Protein AF-A0A252ANJ2-F1 (afdb_monomer_lite)

Structure (mmCIF, N/CA/C/O backbone):
data_AF-A0A252ANJ2-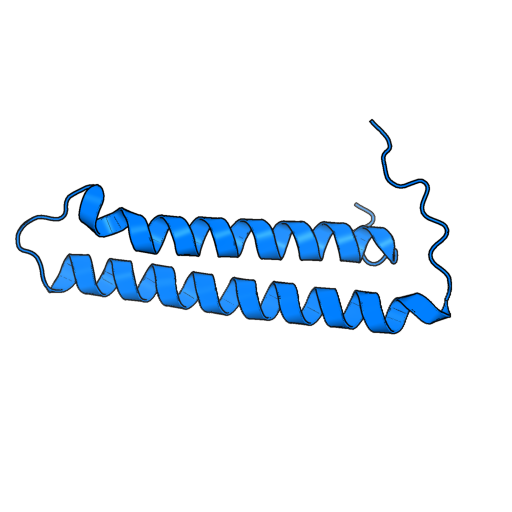F1
#
_entry.id   AF-A0A252ANJ2-F1
#
loop_
_atom_site.group_PDB
_atom_site.id
_atom_site.type_symbol
_atom_site.label_atom_id
_atom_site.label_alt_id
_atom_site.label_comp_id
_atom_site.label_asym_id
_atom_site.label_entity_id
_atom_site.label_seq_id
_atom_site.pdbx_PDB_ins_code
_atom_site.Cartn_x
_atom_site.Cartn_y
_atom_site.Cartn_z
_atom_site.occupancy
_atom_site.B_iso_or_equiv
_atom_site.auth_seq_id
_atom_site.auth_comp_id
_atom_site.auth_asym_id
_atom_site.auth_atom_id
_atom_site.pdbx_PDB_model_num
ATOM 1 N N . MET A 1 1 ? 8.368 20.668 -11.931 1.00 36.72 1 MET A N 1
ATOM 2 C CA . MET A 1 1 ? 9.346 20.136 -10.958 1.00 36.72 1 MET A CA 1
ATOM 3 C C . MET A 1 1 ? 9.762 18.757 -11.454 1.00 36.72 1 MET A C 1
ATOM 5 O O . MET A 1 1 ? 9.002 17.815 -11.307 1.00 36.72 1 MET A O 1
ATOM 9 N N . SER A 1 2 ? 10.878 18.684 -12.185 1.00 44.72 2 SER A N 1
ATOM 10 C CA . SER A 1 2 ? 11.371 17.459 -12.829 1.00 44.72 2 SER A CA 1
ATOM 11 C C . SER A 1 2 ? 12.479 16.871 -11.958 1.00 44.72 2 SER A C 1
ATOM 13 O O . SER A 1 2 ? 13.544 17.470 -11.864 1.00 44.72 2 SER A O 1
ATOM 15 N N . ILE A 1 3 ? 12.205 15.762 -11.263 1.00 47.94 3 ILE A N 1
ATOM 16 C CA . ILE A 1 3 ? 13.194 15.054 -10.418 1.00 47.94 3 ILE A CA 1
ATOM 17 C C . ILE A 1 3 ? 13.589 13.698 -11.040 1.00 47.94 3 ILE A C 1
ATOM 19 O O . ILE A 1 3 ? 14.333 12.929 -10.450 1.00 47.94 3 ILE A O 1
ATOM 23 N N . LEU A 1 4 ? 13.169 13.392 -12.271 1.00 49.00 4 LEU A N 1
ATOM 24 C CA . LEU A 1 4 ? 13.558 12.150 -12.950 1.00 49.00 4 LEU A CA 1
ATOM 25 C C . LEU A 1 4 ? 14.305 12.431 -14.255 1.00 49.00 4 LEU A C 1
ATOM 27 O O . LEU A 1 4 ? 13.933 11.966 -15.325 1.00 49.00 4 LEU A O 1
ATOM 31 N N . THR A 1 5 ? 15.421 13.152 -14.169 1.00 52.97 5 THR A N 1
ATOM 32 C CA . THR A 1 5 ? 16.531 12.915 -15.101 1.00 52.97 5 THR A CA 1
ATOM 33 C C . THR A 1 5 ? 17.222 11.623 -14.660 1.00 52.97 5 THR A C 1
ATOM 35 O O . THR A 1 5 ? 18.213 11.667 -13.938 1.00 52.97 5 THR A O 1
ATOM 38 N N . SER A 1 6 ? 16.657 10.462 -14.991 1.00 58.75 6 SER A N 1
ATOM 39 C CA . SER A 1 6 ? 17.222 9.168 -14.596 1.00 58.75 6 SER A CA 1
ATOM 40 C C . SER A 1 6 ? 17.503 8.340 -15.838 1.00 58.75 6 SER A C 1
ATOM 42 O O . SER A 1 6 ? 16.598 7.821 -16.487 1.00 58.75 6 SER A O 1
ATOM 44 N N . SER A 1 7 ? 18.784 8.249 -16.175 1.00 66.94 7 SER A N 1
ATOM 45 C CA . SER A 1 7 ? 19.370 7.345 -17.158 1.00 66.94 7 SER A CA 1
ATOM 46 C C . SER A 1 7 ? 19.269 5.895 -16.665 1.00 66.94 7 SER A C 1
ATOM 48 O O . SER A 1 7 ? 20.265 5.243 -16.353 1.00 66.94 7 SER A O 1
ATOM 50 N N . ILE A 1 8 ? 18.041 5.382 -16.569 1.00 81.62 8 ILE A N 1
ATOM 51 C CA . ILE A 1 8 ? 17.790 3.954 -16.384 1.00 81.62 8 ILE A CA 1
ATOM 52 C C . ILE A 1 8 ? 18.421 3.181 -17.540 1.00 81.62 8 ILE A C 1
ATOM 54 O O . ILE A 1 8 ? 18.170 3.451 -18.714 1.00 81.62 8 ILE A O 1
ATOM 58 N N . THR A 1 9 ? 19.267 2.212 -17.205 1.00 85.44 9 THR A N 1
ATOM 59 C CA . THR A 1 9 ? 19.856 1.324 -18.209 1.00 85.44 9 THR A CA 1
ATOM 60 C C . THR A 1 9 ? 18.896 0.171 -18.511 1.00 85.44 9 THR A C 1
ATOM 62 O O . THR A 1 9 ? 18.139 -0.238 -17.624 1.00 85.44 9 THR A O 1
ATOM 65 N N . PRO A 1 10 ? 18.944 -0.430 -19.715 1.00 85.75 10 PRO A N 1
ATOM 66 C CA . PRO A 1 10 ? 18.124 -1.600 -20.033 1.00 85.75 10 PRO A CA 1
ATOM 67 C C . PRO A 1 10 ? 18.266 -2.747 -19.017 1.00 85.75 10 PRO A C 1
ATOM 69 O O . PRO A 1 10 ? 17.295 -3.441 -18.728 1.00 85.75 10 PRO A O 1
ATOM 72 N N . GLY A 1 11 ? 19.449 -2.905 -18.408 1.00 91.44 11 GLY A N 1
ATOM 73 C CA . GLY A 1 11 ? 19.705 -3.914 -17.375 1.00 91.44 11 GLY A CA 1
ATOM 74 C C . GLY A 1 11 ? 18.968 -3.683 -16.049 1.00 91.44 11 GLY A C 1
ATOM 75 O O . GLY A 1 11 ? 18.816 -4.620 -15.273 1.00 91.44 11 GLY A O 1
ATOM 76 N N . MET A 1 12 ? 18.475 -2.468 -15.786 1.00 93.25 12 MET A N 1
ATOM 77 C CA . MET A 1 12 ? 17.72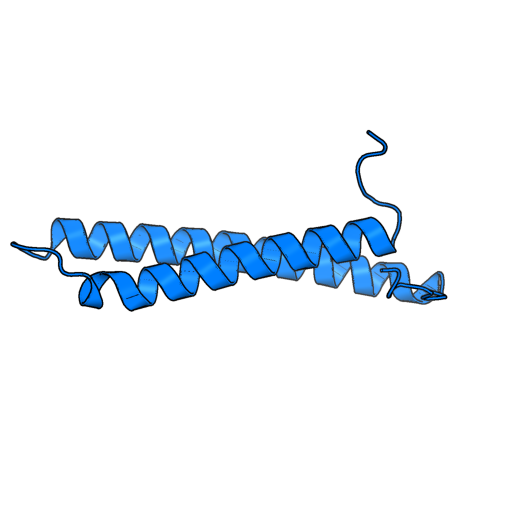4 -2.135 -14.566 1.00 93.25 12 MET A CA 1
ATOM 78 C C . MET A 1 12 ? 16.223 -2.429 -14.692 1.00 93.25 12 MET A C 1
ATOM 80 O O . MET A 1 12 ? 15.551 -2.598 -13.674 1.00 93.25 12 MET A O 1
ATOM 84 N N . VAL A 1 13 ? 15.694 -2.522 -15.919 1.00 92.75 13 VAL A N 1
ATOM 85 C CA . VAL A 1 13 ? 14.255 -2.701 -16.187 1.00 92.75 13 VAL A CA 1
ATOM 86 C C . VAL A 1 13 ? 13.670 -3.941 -15.492 1.00 92.75 13 VAL A C 1
ATOM 88 O O . VAL A 1 13 ? 12.617 -3.801 -14.868 1.00 92.75 13 VAL A O 1
ATOM 91 N N . PRO A 1 14 ? 14.318 -5.129 -15.495 1.00 95.38 14 PRO A N 1
ATOM 92 C CA . PRO A 1 14 ? 13.789 -6.291 -14.777 1.00 95.38 14 PRO A CA 1
ATOM 93 C C . PRO A 1 14 ? 13.639 -6.052 -13.268 1.00 95.38 14 PRO A C 1
ATOM 95 O O . PRO A 1 14 ? 12.633 -6.439 -12.678 1.00 95.38 14 PRO A O 1
ATOM 98 N N . GLY A 1 15 ? 14.607 -5.368 -12.648 1.00 96.75 15 GLY A N 1
ATOM 99 C CA . GLY A 1 15 ? 14.554 -5.027 -11.225 1.00 96.75 15 GLY A CA 1
ATOM 100 C C . GLY A 1 15 ? 13.435 -4.037 -10.903 1.00 96.75 15 GLY A C 1
ATOM 101 O O . GLY A 1 15 ? 12.722 -4.217 -9.919 1.00 96.75 15 GLY A O 1
ATOM 102 N N . ILE A 1 16 ? 13.228 -3.033 -11.763 1.00 95.62 16 ILE A N 1
ATOM 103 C CA . ILE A 1 16 ? 12.143 -2.055 -11.598 1.00 95.62 16 ILE A CA 1
ATOM 104 C C . ILE A 1 16 ? 10.775 -2.729 -11.745 1.00 95.62 16 ILE A C 1
ATOM 106 O O . ILE A 1 16 ? 9.904 -2.512 -10.905 1.00 95.62 16 ILE A O 1
ATOM 110 N N . ARG A 1 17 ? 10.597 -3.609 -12.739 1.00 96.31 17 ARG A N 1
ATOM 111 C CA . ARG A 1 17 ? 9.373 -4.416 -12.882 1.00 96.31 17 ARG A CA 1
ATOM 112 C C . ARG A 1 17 ? 9.108 -5.266 -11.649 1.00 96.31 17 ARG A C 1
ATOM 114 O O . ARG A 1 17 ? 7.988 -5.273 -11.146 1.00 96.31 17 ARG A O 1
ATOM 121 N N . LYS A 1 18 ? 10.144 -5.906 -11.098 1.00 98.06 18 LYS A N 1
ATOM 122 C CA . LYS A 1 18 ? 9.971 -6.683 -9.870 1.00 98.06 18 LYS A CA 1
ATOM 123 C C . LYS A 1 18 ? 9.572 -5.809 -8.680 1.00 98.06 18 LYS A C 1
ATOM 125 O O . LYS A 1 18 ? 8.733 -6.216 -7.883 1.00 98.06 18 LYS A O 1
ATOM 130 N N . ALA A 1 19 ? 10.134 -4.607 -8.567 1.00 97.88 19 ALA A N 1
ATOM 131 C CA . ALA A 1 19 ? 9.741 -3.654 -7.534 1.00 97.88 19 ALA A CA 1
ATOM 132 C C . ALA A 1 19 ? 8.275 -3.204 -7.686 1.00 97.88 19 ALA A C 1
ATOM 134 O O . ALA A 1 19 ? 7.571 -3.132 -6.683 1.00 97.88 19 ALA A O 1
ATOM 135 N N . ILE A 1 20 ? 7.793 -2.978 -8.917 1.00 98.00 20 ILE A N 1
ATOM 136 C CA . ILE A 1 20 ? 6.375 -2.685 -9.200 1.00 98.00 20 ILE A CA 1
ATOM 137 C C . ILE A 1 20 ? 5.484 -3.816 -8.672 1.00 98.00 20 ILE A C 1
ATOM 139 O O . ILE A 1 20 ? 4.567 -3.548 -7.899 1.00 98.00 20 ILE A O 1
ATOM 143 N N . GLU A 1 21 ? 5.782 -5.071 -9.030 1.00 98.19 21 GLU A N 1
ATOM 144 C CA . GLU A 1 21 ? 5.017 -6.238 -8.565 1.00 98.19 21 GLU A CA 1
ATOM 145 C C . GLU A 1 21 ? 4.935 -6.299 -7.034 1.00 98.19 21 GLU A C 1
ATOM 147 O O . GLU A 1 21 ? 3.849 -6.465 -6.477 1.00 98.19 21 GLU A O 1
ATOM 152 N N . VAL A 1 22 ? 6.076 -6.127 -6.357 1.00 98.56 22 VAL A N 1
ATOM 153 C CA . VAL A 1 22 ? 6.164 -6.170 -4.890 1.00 98.56 22 VAL A CA 1
ATOM 154 C C . VAL A 1 22 ? 5.373 -5.028 -4.256 1.00 98.56 22 VAL A C 1
ATOM 156 O O . VAL A 1 22 ? 4.656 -5.250 -3.282 1.00 98.56 22 VAL A O 1
ATOM 159 N N . CYS A 1 23 ? 5.458 -3.812 -4.801 1.00 98.56 23 CYS A N 1
ATOM 160 C CA . CYS A 1 23 ? 4.668 -2.682 -4.320 1.00 98.56 23 CYS A CA 1
ATOM 161 C C . CYS A 1 23 ? 3.163 -2.940 -4.464 1.00 98.56 23 CYS A C 1
ATOM 163 O O . CYS A 1 23 ? 2.400 -2.664 -3.540 1.00 98.56 23 CYS A O 1
ATOM 165 N N . GLU A 1 24 ? 2.718 -3.496 -5.588 1.00 98.38 24 GLU A N 1
ATOM 166 C CA . GLU A 1 24 ? 1.302 -3.801 -5.795 1.00 98.38 24 GLU A CA 1
ATOM 167 C C . GLU A 1 24 ? 0.807 -4.940 -4.899 1.00 98.38 24 GLU A C 1
ATOM 169 O O . GLU A 1 24 ? -0.308 -4.872 -4.381 1.00 98.38 24 GLU A O 1
ATOM 174 N N . GLU A 1 25 ? 1.621 -5.976 -4.689 1.00 98.69 25 GLU A N 1
ATOM 175 C CA . GLU A 1 25 ? 1.318 -7.067 -3.760 1.00 98.69 25 GLU A CA 1
ATOM 176 C C . GLU A 1 25 ? 1.205 -6.554 -2.324 1.00 98.69 25 GLU A C 1
ATOM 178 O O . GLU A 1 25 ? 0.179 -6.759 -1.673 1.00 98.69 25 GLU A O 1
ATOM 183 N N . PHE A 1 26 ? 2.200 -5.791 -1.869 1.00 98.44 26 PHE A N 1
ATOM 184 C CA . PHE A 1 26 ? 2.181 -5.143 -0.563 1.00 98.44 26 PHE 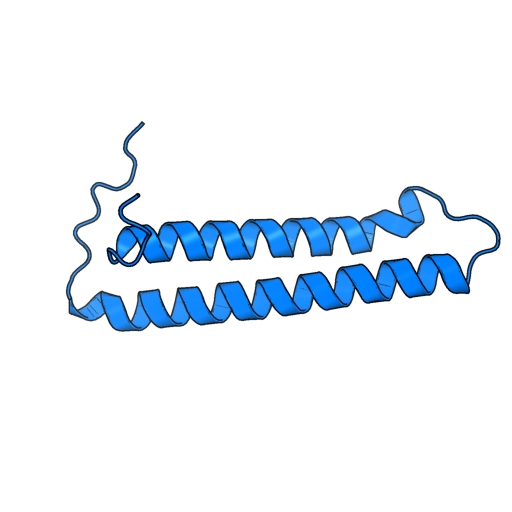A CA 1
ATOM 185 C C . PHE A 1 26 ? 0.969 -4.212 -0.410 1.00 98.44 26 PHE A C 1
ATOM 187 O O . PHE A 1 26 ? 0.329 -4.192 0.643 1.00 98.44 26 PHE A O 1
ATOM 194 N N . GLY A 1 27 ? 0.613 -3.465 -1.459 1.00 98.50 27 GLY A N 1
ATOM 195 C CA . GLY A 1 27 ? -0.555 -2.590 -1.468 1.00 98.50 27 GLY A CA 1
ATOM 196 C C . GLY A 1 27 ? -1.875 -3.351 -1.325 1.00 98.50 27 GLY A C 1
ATOM 197 O O . GLY A 1 27 ? -2.712 -2.982 -0.498 1.00 98.50 27 GLY A O 1
ATOM 198 N N . ARG A 1 28 ? -2.051 -4.443 -2.081 1.00 98.69 28 ARG A N 1
ATOM 199 C CA . ARG A 1 28 ? -3.229 -5.324 -1.977 1.00 98.69 28 ARG A CA 1
ATOM 200 C C . ARG A 1 28 ? -3.352 -5.941 -0.587 1.00 98.69 28 ARG A C 1
ATOM 202 O O . ARG A 1 28 ? -4.448 -5.941 -0.031 1.00 98.69 28 ARG A O 1
ATOM 209 N N . GLU A 1 29 ? -2.248 -6.410 -0.017 1.00 98.62 29 GLU A N 1
ATOM 210 C CA . GLU A 1 29 ? -2.269 -7.042 1.301 1.00 98.62 29 GLU A CA 1
ATOM 211 C C . GLU A 1 29 ? -2.604 -6.040 2.411 1.00 98.62 29 GLU A C 1
ATOM 213 O O . GLU A 1 29 ? -3.462 -6.304 3.249 1.00 98.62 29 GLU A O 1
ATOM 218 N N . ASN A 1 30 ? -2.029 -4.834 2.375 1.00 98.62 30 ASN A N 1
ATOM 219 C CA . ASN A 1 30 ? -2.383 -3.791 3.341 1.00 98.62 30 ASN A CA 1
ATOM 220 C C . ASN A 1 30 ? -3.842 -3.332 3.199 1.00 98.62 30 ASN A C 1
ATOM 222 O O . ASN A 1 30 ? -4.486 -3.043 4.205 1.00 98.62 30 ASN A O 1
ATOM 226 N N . ARG A 1 31 ? -4.395 -3.301 1.978 1.00 98.44 31 ARG A N 1
ATOM 227 C CA . ARG A 1 31 ? -5.829 -3.043 1.777 1.00 98.44 31 ARG A CA 1
ATOM 228 C C . ARG A 1 31 ? -6.683 -4.107 2.462 1.00 98.44 31 ARG A C 1
ATOM 230 O O . ARG A 1 31 ? -7.653 -3.758 3.127 1.00 98.44 31 ARG A O 1
ATOM 237 N N . ARG A 1 32 ? -6.324 -5.383 2.295 1.00 98.50 32 ARG A N 1
ATOM 238 C CA . ARG A 1 32 ? -7.031 -6.506 2.915 1.00 98.50 32 ARG A CA 1
ATOM 239 C C . ARG A 1 32 ? -6.978 -6.416 4.440 1.00 98.50 32 ARG A C 1
ATOM 241 O O . ARG A 1 32 ? -8.024 -6.450 5.070 1.00 98.50 32 ARG A O 1
ATOM 248 N N . ILE A 1 33 ? -5.790 -6.210 5.013 1.00 98.06 33 ILE A N 1
ATOM 249 C CA . ILE A 1 33 ? -5.608 -6.069 6.467 1.00 98.06 33 ILE A CA 1
ATOM 250 C C . ILE A 1 33 ? -6.435 -4.901 7.012 1.00 98.06 33 ILE A C 1
ATOM 252 O O . ILE A 1 33 ? -7.180 -5.081 7.966 1.00 98.06 33 ILE A O 1
ATOM 256 N N . SER A 1 34 ? -6.358 -3.729 6.375 1.00 97.69 34 SER A N 1
ATOM 257 C CA . SER A 1 34 ? -7.131 -2.553 6.788 1.00 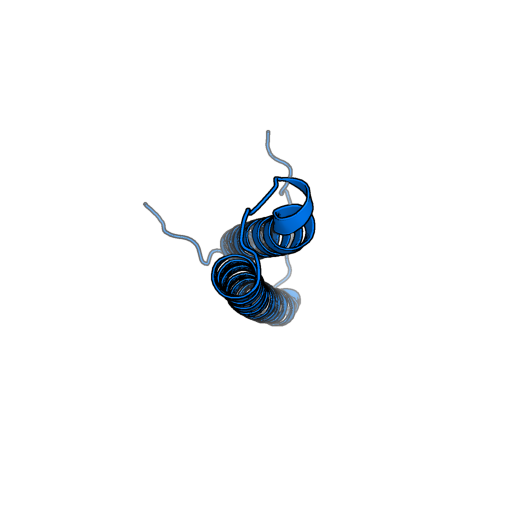97.69 34 SER A CA 1
ATOM 258 C C . SER A 1 34 ? -8.636 -2.833 6.818 1.00 97.69 34 SER A C 1
ATOM 260 O O . SER A 1 34 ? -9.308 -2.511 7.795 1.00 97.69 34 SER A O 1
ATOM 262 N N . HIS A 1 35 ? -9.158 -3.475 5.768 1.00 97.50 35 HIS A N 1
ATOM 263 C CA . HIS A 1 35 ? -10.558 -3.881 5.703 1.00 97.50 35 HIS A CA 1
ATOM 264 C C . HIS A 1 35 ? -10.922 -4.856 6.830 1.00 97.50 35 HIS A C 1
ATOM 266 O O . HIS A 1 35 ? -11.919 -4.651 7.520 1.00 97.50 35 HIS A O 1
ATOM 272 N N . ASP A 1 36 ? -10.106 -5.889 7.041 1.00 97.88 36 ASP A N 1
ATOM 273 C CA . ASP A 1 36 ? -10.358 -6.911 8.057 1.00 97.88 36 ASP A CA 1
ATOM 274 C C . ASP A 1 36 ? -10.355 -6.308 9.474 1.00 97.88 36 ASP A C 1
ATOM 276 O O . ASP A 1 36 ? -11.238 -6.614 10.274 1.00 97.88 36 ASP A O 1
ATOM 280 N N . GLU A 1 37 ? -9.433 -5.390 9.772 1.00 96.50 37 GLU A N 1
ATOM 281 C CA . GLU A 1 37 ? -9.383 -4.666 11.049 1.00 96.50 37 GLU A CA 1
ATOM 282 C C . GLU A 1 37 ? -10.624 -3.794 11.279 1.00 96.50 37 GLU A C 1
ATOM 284 O O . GLU A 1 37 ? -11.188 -3.806 12.377 1.00 96.50 37 GLU A O 1
ATOM 289 N N . ILE A 1 38 ? -11.095 -3.084 10.246 1.00 95.56 38 ILE A N 1
ATOM 290 C CA . ILE A 1 38 ? -12.335 -2.294 10.313 1.00 95.56 38 ILE A CA 1
ATOM 291 C C . ILE A 1 38 ? -13.531 -3.213 10.578 1.00 95.56 38 ILE A C 1
ATOM 293 O O . ILE A 1 38 ? -14.356 -2.921 11.445 1.00 95.56 38 ILE A O 1
ATOM 297 N N . CYS A 1 39 ? -13.620 -4.348 9.877 1.00 95.88 39 CYS A N 1
ATOM 298 C CA . CYS A 1 39 ? -14.678 -5.328 10.105 1.00 95.88 39 CYS A CA 1
ATOM 299 C C . CYS A 1 39 ? -14.662 -5.856 11.543 1.00 95.88 39 CYS A C 1
ATOM 301 O O . CYS A 1 39 ? -15.712 -5.895 12.184 1.00 95.88 39 CYS A O 1
ATOM 303 N N . VAL A 1 40 ? -13.486 -6.209 12.070 1.00 95.69 40 VAL A N 1
ATOM 304 C CA . VAL A 1 40 ? -13.335 -6.670 13.456 1.00 95.69 40 VAL A CA 1
ATOM 305 C C . VAL A 1 40 ? -13.781 -5.590 14.440 1.00 95.69 40 VAL A C 1
ATOM 307 O O . VAL A 1 40 ? -14.548 -5.890 15.355 1.00 95.69 40 VAL A O 1
ATOM 310 N N . ALA A 1 41 ? -13.370 -4.335 14.256 1.00 94.19 41 ALA A N 1
ATOM 311 C CA . ALA A 1 41 ? -13.773 -3.239 15.136 1.00 94.19 41 ALA A CA 1
ATOM 312 C C . ALA A 1 41 ? -15.299 -3.038 15.147 1.00 94.19 41 ALA A C 1
ATOM 314 O O . ALA A 1 41 ? -15.891 -2.943 16.221 1.00 94.19 41 ALA A O 1
ATOM 315 N N . CYS A 1 42 ? -15.943 -3.063 13.976 1.00 93.12 42 CYS A N 1
ATOM 316 C CA . CYS A 1 42 ? -17.398 -2.940 13.856 1.00 93.12 42 CYS A CA 1
ATOM 317 C C . CYS A 1 42 ? -18.172 -4.131 14.445 1.00 93.12 42 CYS A C 1
ATOM 319 O O . CYS A 1 42 ? -19.323 -3.970 14.836 1.00 93.12 42 CYS A O 1
ATOM 321 N N . GLN A 1 43 ? -17.578 -5.326 14.482 1.00 95.56 43 GLN A N 1
ATOM 322 C CA . GLN A 1 43 ? -18.235 -6.537 14.991 1.00 95.56 43 GLN A CA 1
ATOM 323 C C . GLN A 1 43 ? -18.042 -6.749 16.493 1.00 95.56 43 GLN A C 1
ATOM 325 O O . GLN A 1 43 ? -18.875 -7.383 17.136 1.00 95.56 43 GLN A O 1
ATOM 330 N N . THR A 1 44 ? -16.927 -6.277 17.049 1.00 94.88 44 THR A N 1
ATOM 331 C CA . THR A 1 44 ? -16.509 -6.624 18.417 1.00 94.88 44 THR A CA 1
ATOM 332 C C . THR A 1 44 ? -16.768 -5.524 19.438 1.00 94.88 44 THR A C 1
ATOM 334 O O . THR A 1 44 ? -16.717 -5.797 20.638 1.00 94.88 44 THR A O 1
ATOM 337 N N . LYS A 1 45 ? -17.044 -4.291 18.998 1.00 89.44 45 LYS A N 1
ATOM 338 C CA . LYS A 1 45 ? -17.208 -3.135 19.884 1.00 89.44 45 LYS A CA 1
ATOM 339 C C . LYS A 1 45 ? -18.631 -2.600 19.843 1.00 89.44 45 LYS A C 1
ATOM 341 O O . LYS A 1 45 ? -19.201 -2.408 18.777 1.00 89.44 45 LYS A O 1
ATOM 346 N N . GLU A 1 46 ? -19.168 -2.288 21.019 1.00 88.19 46 GLU A N 1
ATOM 347 C CA . GLU A 1 46 ? -20.455 -1.593 21.160 1.00 88.19 46 GLU A CA 1
ATOM 348 C C . GLU A 1 46 ? -20.372 -0.137 20.671 1.00 88.19 46 GLU A C 1
ATOM 350 O O . GLU A 1 46 ? -21.346 0.435 20.191 1.00 88.19 46 GLU A O 1
ATOM 355 N N . THR A 1 47 ? -19.189 0.477 20.756 1.00 93.75 47 THR A N 1
ATOM 356 C CA . THR A 1 47 ? -18.905 1.803 20.197 1.00 93.75 47 THR A CA 1
ATOM 357 C C . THR A 1 47 ? -17.501 1.814 19.610 1.00 93.75 47 THR A C 1
ATOM 359 O O . THR A 1 47 ? -16.545 1.415 20.273 1.00 93.75 47 THR A O 1
ATOM 362 N N . VAL A 1 48 ? -17.384 2.283 18.368 1.00 93.38 48 VAL A N 1
ATOM 363 C CA . VAL A 1 48 ? -16.108 2.443 17.662 1.00 93.38 48 VAL A CA 1
ATOM 364 C C . VAL A 1 48 ? -15.606 3.873 17.845 1.00 93.38 48 VAL A C 1
ATOM 366 O O . VAL A 1 48 ? -16.336 4.835 17.608 1.00 93.38 48 VAL A O 1
ATOM 369 N N . THR A 1 49 ? -14.349 4.016 18.253 1.00 94.38 49 THR A N 1
ATOM 370 C CA . THR A 1 49 ? -13.666 5.302 18.422 1.00 94.38 49 THR 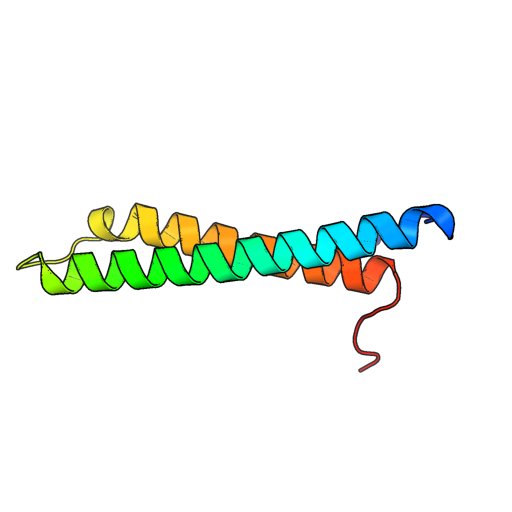A CA 1
ATOM 371 C C . THR A 1 49 ? -12.601 5.511 17.346 1.00 94.38 49 THR A C 1
ATOM 373 O O . THR A 1 49 ? -12.220 4.583 16.635 1.00 94.38 49 THR A O 1
ATOM 376 N N . VAL A 1 50 ? -12.074 6.733 17.238 1.00 92.31 50 VAL A N 1
ATOM 377 C CA . VAL A 1 50 ? -10.981 7.039 16.295 1.00 92.31 50 VAL A CA 1
ATOM 378 C C . VAL A 1 50 ? -9.739 6.192 16.588 1.00 92.31 50 VAL A C 1
ATOM 380 O O . VAL A 1 50 ? -9.147 5.655 15.660 1.00 92.31 50 VAL A O 1
ATOM 383 N N . ALA A 1 51 ? -9.402 5.989 17.865 1.00 93.31 51 ALA A N 1
ATOM 384 C CA . ALA A 1 51 ? -8.253 5.178 18.270 1.00 93.31 51 ALA A CA 1
ATOM 385 C C . ALA A 1 51 ? -8.362 3.714 17.801 1.00 93.31 51 ALA A C 1
ATOM 387 O O . ALA A 1 51 ? -7.354 3.056 17.555 1.00 93.31 51 ALA A O 1
ATOM 388 N N . ASP A 1 52 ? -9.586 3.211 17.624 1.00 91.75 52 ASP A N 1
ATOM 389 C CA . ASP A 1 52 ? -9.832 1.857 17.124 1.00 91.75 52 ASP A CA 1
ATOM 390 C C . ASP A 1 52 ? -9.562 1.727 15.623 1.00 91.75 52 ASP A C 1
ATOM 392 O O . ASP A 1 52 ? -9.376 0.619 15.124 1.00 91.75 52 ASP A O 1
ATOM 396 N N . MET A 1 53 ? -9.533 2.853 14.907 1.00 94.00 53 MET A N 1
ATOM 397 C CA . MET A 1 53 ? -9.267 2.914 13.474 1.00 94.00 53 MET A CA 1
ATOM 398 C C . MET A 1 53 ? -7.788 3.172 13.160 1.00 94.00 53 MET A C 1
ATOM 400 O O . MET A 1 53 ? -7.387 2.948 12.020 1.00 94.00 53 MET A O 1
ATOM 404 N N . ASP A 1 54 ? -6.963 3.597 14.124 1.00 94.00 54 ASP A N 1
ATOM 405 C CA . ASP A 1 54 ? -5.583 4.051 13.875 1.00 94.00 54 ASP A CA 1
ATOM 406 C C . ASP A 1 54 ? -4.732 3.020 13.113 1.00 94.00 54 ASP A C 1
ATOM 408 O O . ASP A 1 54 ? -4.057 3.368 12.141 1.00 94.00 54 ASP A O 1
ATOM 412 N N . GLN A 1 55 ? -4.794 1.738 13.494 1.00 91.94 55 GLN A N 1
ATOM 413 C CA . GLN A 1 55 ? -4.056 0.680 12.785 1.00 91.94 55 GLN A CA 1
ATOM 414 C C . GLN A 1 55 ? -4.568 0.485 11.355 1.00 91.94 55 GLN A C 1
ATOM 416 O O . GLN A 1 55 ? -3.778 0.492 10.403 1.00 91.94 55 GLN A O 1
ATOM 421 N N . SER A 1 56 ? -5.889 0.458 11.174 1.00 94.56 56 SER A N 1
ATOM 422 C CA . SER A 1 56 ? -6.486 0.317 9.846 1.00 94.56 56 SER A CA 1
ATOM 423 C C . SER A 1 56 ? -6.130 1.492 8.929 1.00 94.56 56 SER A C 1
ATOM 425 O O . SER A 1 56 ? -5.879 1.297 7.736 1.00 94.56 56 SER A O 1
ATOM 427 N N . VAL A 1 57 ? -6.021 2.705 9.482 1.00 96.12 57 VAL A N 1
ATOM 428 C CA . VAL A 1 57 ? -5.597 3.912 8.765 1.00 96.12 57 VAL A CA 1
ATOM 429 C C . VAL A 1 57 ? -4.131 3.808 8.350 1.00 96.12 57 VAL A C 1
ATOM 431 O O . VAL A 1 57 ? -3.801 4.144 7.211 1.00 96.12 57 VAL A O 1
ATOM 434 N N . ILE A 1 58 ? -3.251 3.286 9.211 1.00 97.06 58 ILE A N 1
ATOM 435 C CA . ILE A 1 58 ? -1.844 3.031 8.862 1.00 97.06 58 ILE A CA 1
ATOM 436 C C . ILE A 1 58 ? -1.751 2.056 7.682 1.00 97.06 58 ILE A C 1
ATOM 438 O O . ILE A 1 58 ? -0.990 2.297 6.741 1.00 97.06 58 ILE A O 1
ATOM 442 N N . HIS A 1 59 ? -2.526 0.971 7.696 1.00 97.56 59 HIS A N 1
ATOM 443 C CA . HIS A 1 59 ? -2.564 0.015 6.589 1.00 97.56 59 HIS A CA 1
ATOM 444 C C . HIS A 1 59 ? -3.134 0.635 5.307 1.00 97.56 59 HIS A C 1
ATOM 446 O O . HIS A 1 59 ? -2.562 0.461 4.230 1.00 97.56 59 HIS A O 1
ATOM 452 N N . THR A 1 60 ? -4.174 1.461 5.411 1.00 97.75 60 THR A N 1
ATOM 453 C CA . THR A 1 60 ? -4.680 2.241 4.273 1.00 97.75 60 THR A CA 1
ATOM 454 C C . THR A 1 60 ? -3.595 3.162 3.700 1.00 97.75 60 THR A C 1
ATOM 456 O O . THR A 1 60 ? -3.342 3.138 2.493 1.00 97.75 60 THR A O 1
ATOM 459 N N . ALA A 1 61 ? -2.877 3.911 4.543 1.00 97.81 61 ALA A N 1
ATOM 460 C CA . ALA A 1 61 ? -1.794 4.796 4.112 1.00 97.81 61 ALA A CA 1
ATOM 461 C C . ALA A 1 61 ? -0.656 4.028 3.418 1.00 97.81 61 ALA A C 1
ATOM 463 O O . ALA A 1 61 ? -0.200 4.432 2.345 1.00 97.81 61 ALA A O 1
ATOM 464 N N . LYS A 1 62 ? -0.243 2.881 3.976 1.00 97.94 62 LYS A N 1
ATOM 465 C CA . LYS A 1 62 ? 0.742 1.974 3.362 1.00 97.94 62 LYS A CA 1
ATOM 466 C C . LYS A 1 62 ? 0.277 1.475 1.994 1.00 97.94 62 LYS A C 1
ATOM 468 O O . LYS A 1 62 ? 1.063 1.489 1.050 1.00 97.94 62 LYS A O 1
ATOM 473 N N . CYS A 1 63 ? -0.992 1.083 1.873 1.00 98.00 63 CYS A N 1
ATOM 474 C CA . CYS A 1 63 ? -1.604 0.677 0.609 1.00 98.00 63 CYS A CA 1
ATOM 475 C C . CYS A 1 63 ? -1.504 1.790 -0.448 1.00 98.00 63 CYS A C 1
ATOM 477 O O . CYS A 1 63 ? -1.000 1.551 -1.547 1.00 98.00 63 CYS A O 1
ATOM 479 N N . HIS A 1 64 ? -1.924 3.013 -0.114 1.00 97.94 64 HIS A N 1
ATOM 480 C CA . HIS A 1 64 ? -1.858 4.149 -1.039 1.00 97.94 64 HIS A CA 1
ATOM 481 C C . HIS A 1 64 ? -0.427 4.485 -1.463 1.00 97.94 64 HIS A C 1
ATOM 483 O O . HIS A 1 64 ? -0.171 4.644 -2.657 1.00 97.94 64 HIS A O 1
ATOM 489 N N . ALA A 1 65 ? 0.507 4.539 -0.511 1.00 97.88 65 ALA A N 1
ATOM 490 C CA . ALA A 1 65 ? 1.912 4.804 -0.804 1.00 97.88 65 ALA A CA 1
ATOM 491 C C . ALA A 1 65 ? 2.496 3.749 -1.756 1.00 97.88 65 ALA A C 1
ATOM 493 O O . ALA A 1 65 ? 3.179 4.093 -2.718 1.00 97.88 65 ALA A O 1
ATOM 494 N N . ALA A 1 66 ? 2.183 2.471 -1.538 1.00 98.25 66 ALA A N 1
ATOM 495 C CA . ALA A 1 66 ? 2.691 1.383 -2.363 1.00 98.25 66 ALA A CA 1
ATOM 496 C C . ALA A 1 66 ? 2.191 1.464 -3.813 1.00 98.25 66 ALA A C 1
ATOM 498 O O . ALA A 1 66 ? 2.992 1.373 -4.743 1.00 98.25 66 ALA A O 1
ATOM 499 N N . PHE A 1 67 ? 0.896 1.720 -4.022 1.00 98.12 67 PHE A N 1
ATOM 500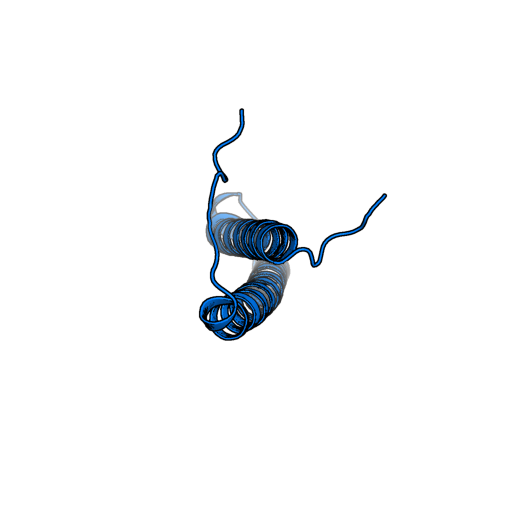 C CA . PHE A 1 67 ? 0.357 1.908 -5.373 1.00 98.12 67 PHE A CA 1
ATOM 501 C C . PHE A 1 67 ? 0.894 3.172 -6.053 1.00 98.12 67 PHE A C 1
ATOM 503 O O . PHE A 1 67 ? 1.161 3.152 -7.254 1.00 98.12 67 PHE A O 1
ATOM 510 N N . GLN A 1 68 ? 1.117 4.255 -5.303 1.00 97.69 68 GLN A N 1
ATOM 511 C CA . GLN A 1 68 ? 1.732 5.464 -5.848 1.00 97.69 68 GLN A CA 1
ATOM 512 C C . GLN A 1 68 ? 3.180 5.211 -6.289 1.00 97.69 68 GLN A C 1
ATOM 514 O O . GLN A 1 68 ? 3.566 5.617 -7.384 1.00 97.69 68 GLN A O 1
ATOM 519 N N . ILE A 1 69 ? 3.970 4.494 -5.484 1.00 96.75 69 ILE A N 1
ATOM 520 C CA . ILE A 1 69 ? 5.339 4.101 -5.842 1.00 96.75 69 ILE A CA 1
ATOM 521 C C . ILE A 1 69 ? 5.328 3.203 -7.083 1.00 96.75 69 ILE A C 1
ATOM 523 O O . ILE A 1 69 ? 6.079 3.467 -8.019 1.00 96.75 69 ILE A O 1
ATOM 527 N N . ALA A 1 70 ? 4.443 2.203 -7.142 1.00 97.25 70 ALA A N 1
ATOM 528 C CA . ALA A 1 70 ? 4.285 1.350 -8.320 1.00 97.25 70 ALA A CA 1
ATOM 529 C C . ALA A 1 70 ? 3.978 2.175 -9.582 1.00 97.25 70 ALA A C 1
ATOM 531 O O . ALA A 1 70 ? 4.606 1.969 -10.617 1.00 97.25 70 ALA A O 1
ATOM 532 N N . SER A 1 71 ? 3.081 3.163 -9.485 1.00 95.50 71 SER A N 1
ATOM 533 C CA . SER A 1 71 ? 2.762 4.074 -10.591 1.00 95.50 71 SER A CA 1
ATOM 534 C C . SER A 1 71 ? 3.960 4.922 -11.034 1.00 95.50 71 SER A C 1
ATOM 536 O O . SER A 1 71 ? 4.154 5.122 -12.232 1.00 95.50 71 SER A O 1
ATOM 538 N N . LEU A 1 72 ? 4.771 5.420 -10.097 1.00 93.81 72 LEU A N 1
ATOM 539 C CA . LEU A 1 72 ? 5.977 6.193 -10.414 1.00 93.81 72 LEU A CA 1
ATOM 540 C C . LEU A 1 72 ? 7.043 5.324 -11.093 1.00 93.81 72 LEU A C 1
ATOM 542 O O . LEU A 1 72 ? 7.679 5.759 -12.049 1.00 93.81 72 LEU A O 1
ATOM 546 N N . LEU A 1 73 ? 7.218 4.085 -10.628 1.00 93.88 73 LEU A N 1
ATOM 547 C CA . LEU A 1 73 ? 8.147 3.118 -11.216 1.00 93.88 73 LEU A CA 1
ATOM 548 C C . LEU A 1 73 ? 7.701 2.672 -12.615 1.00 93.88 73 LEU A C 1
ATOM 550 O O . LEU A 1 73 ? 8.532 2.544 -13.509 1.00 93.88 73 LEU A O 1
ATOM 554 N N . ARG A 1 74 ? 6.393 2.493 -12.819 1.00 94.06 74 ARG A N 1
ATOM 555 C CA . ARG A 1 74 ? 5.765 2.249 -14.125 1.00 94.06 74 ARG A CA 1
ATOM 556 C C . ARG A 1 74 ? 6.076 3.374 -15.110 1.00 94.06 74 ARG A C 1
ATOM 558 O O . ARG A 1 74 ? 6.616 3.121 -16.184 1.00 94.06 74 ARG A O 1
ATOM 565 N N . ALA A 1 75 ? 5.841 4.623 -14.705 1.00 91.25 75 ALA A N 1
ATOM 566 C CA . ALA A 1 75 ? 6.193 5.792 -15.508 1.00 91.25 75 ALA A CA 1
ATOM 567 C C . ALA A 1 75 ? 7.701 5.857 -15.809 1.00 91.25 75 ALA A C 1
ATOM 569 O O . ALA A 1 75 ? 8.089 6.208 -16.922 1.00 91.25 75 ALA A O 1
ATOM 570 N N . LEU A 1 76 ? 8.550 5.464 -14.850 1.00 88.94 76 LEU A N 1
ATOM 571 C CA . LEU A 1 76 ? 10.001 5.437 -15.024 1.00 88.94 76 LEU A CA 1
ATOM 572 C C . LEU A 1 76 ? 10.432 4.495 -16.158 1.00 88.94 76 LEU A C 1
ATOM 574 O O . LEU A 1 76 ? 11.311 4.871 -16.920 1.00 88.94 76 LEU A O 1
ATOM 578 N N . VAL A 1 77 ? 9.816 3.316 -16.313 1.00 91.19 77 VAL A N 1
ATOM 579 C CA . VAL A 1 77 ? 10.142 2.355 -17.393 1.00 91.19 77 VAL A CA 1
ATOM 580 C C . VAL A 1 77 ? 9.309 2.536 -18.668 1.00 91.19 77 VAL A C 1
ATOM 582 O O . VAL A 1 77 ? 9.380 1.699 -19.565 1.00 91.19 77 VAL A O 1
ATOM 585 N N . GLY A 1 78 ? 8.534 3.621 -18.772 1.00 85.88 78 GLY A N 1
ATOM 586 C CA . GLY A 1 78 ? 7.675 3.894 -19.929 1.00 85.88 78 GLY A CA 1
ATOM 587 C C . GLY A 1 78 ? 6.399 3.043 -19.989 1.00 85.88 78 GLY A C 1
ATOM 588 O O . GLY A 1 78 ? 5.785 2.942 -21.045 1.00 85.88 78 GLY A O 1
ATOM 589 N N . GLU A 1 79 ? 5.993 2.435 -18.873 1.00 83.25 79 GLU A N 1
ATOM 590 C CA . GLU A 1 79 ? 4.791 1.602 -18.731 1.00 83.25 79 GLU A CA 1
ATOM 591 C C . GLU A 1 79 ? 3.680 2.370 -17.993 1.00 83.25 79 GLU A C 1
ATOM 593 O O . GLU A 1 79 ? 3.203 1.944 -16.946 1.00 83.25 79 GLU A O 1
ATOM 598 N N . GLY A 1 80 ? 3.282 3.537 -18.495 1.00 66.25 80 GLY A N 1
ATOM 599 C CA . GLY A 1 80 ? 2.153 4.314 -17.969 1.00 66.25 80 GLY A CA 1
ATOM 600 C C . GLY A 1 80 ? 1.282 4.803 -19.116 1.00 66.25 80 GLY A C 1
ATOM 601 O O . GLY A 1 80 ? 1.813 5.013 -20.204 1.00 66.25 80 GLY A O 1
ATOM 602 N N . ASP A 1 81 ? -0.028 4.947 -18.888 1.00 52.72 81 ASP A N 1
ATOM 603 C CA . ASP A 1 81 ? -0.967 5.397 -19.923 1.00 52.72 81 ASP A CA 1
ATOM 604 C C . ASP A 1 81 ? -0.429 6.655 -20.617 1.00 52.72 81 ASP A C 1
ATOM 606 O O . ASP A 1 81 ? -0.281 7.720 -20.010 1.00 52.72 81 ASP A O 1
ATOM 610 N N . ALA A 1 82 ? -0.140 6.516 -21.911 1.00 46.09 82 ALA A N 1
ATOM 611 C CA . ALA A 1 82 ? -0.263 7.636 -22.819 1.00 46.09 82 ALA A CA 1
ATOM 612 C C . ALA A 1 82 ? -1.760 7.943 -22.845 1.00 46.09 82 ALA A C 1
ATOM 614 O O . ALA A 1 82 ? -2.530 7.144 -23.373 1.00 46.09 82 ALA A O 1
ATOM 615 N N . ALA A 1 83 ? -2.146 9.015 -22.153 1.00 39.78 83 ALA A N 1
ATOM 616 C CA . ALA A 1 83 ? -3.515 9.516 -22.128 1.00 39.78 83 ALA A CA 1
ATOM 617 C C . ALA A 1 83 ? -4.154 9.546 -23.527 1.00 39.78 83 ALA A C 1
ATOM 619 O O . ALA A 1 83 ? -3.430 9.868 -24.501 1.00 39.78 83 ALA A O 1
#

Sequence (83 aa):
MSILTSSITPGMVPGIRKAIEVCEEFGRENRRISHDEICVACQTKETVTVADMDQSVIHTAKCHAAFQIASLLRALVGEGDAA

Organism: NCBI:txid104101

Foldseek 3Di:
DDPPPDPDDPVCLVVLVVLLVVLQVLLVVLQVVLVVQVVCQVVPDPDHDPVSNVSSVVSNVSNVVSNVSSQVSCVSNVNHDPD

Radius of gyration: 17.38 Å; chains: 1; bounding box: 40×27×44 Å

pLDDT: mean 89.15, std 15.69, range [36.72, 98.69]

Secondary structure (DSSP, 8-state):
---------GGGHHHHHHHHHHHHHHHHHHHHHHHHHHHHHHHH-SS--HHHHHHHHHHHHHHHHHHHHHHHHHHHTT-S---